Protein AF-A0A6H0ZNI8-F1 (afdb_monomer_lite)

Sequence (172 aa):
MQSEESNTLVKLAKAVIEHAPEGGDAFWDIKFSDIEAALSAAEPQPAPSVAMKALEWKEGPDGSYMEVSESILGTYRVWEINGMSCVSLEGGPGRICGATIPDAKAAAQSDYEARILSALSAQVQDVAGWQLVPKEATNAMMDAWGTDRVKSGSFFSAYRAMLAAAPAKQEG

Secondary structure (DSSP, 8-state):
-HHHHHHHHHHHHHHHHHT--TT--EETTEEHHHHHHHHHHHS--------PPPPPEEE-TTSS-SEEEEETTEEEEEEEETTEEEEEETTSS-EEEESSHHHHHHHHHHHHHHHHHHHHHHHHHHHTT-PPPPSS--HHHHHHHHHHTTT---HHHHHHHHHHTS------

Organism: NCBI:txid648995

Radius of gyration: 27.69 Å; chains: 1; bounding box: 66×55×72 Å

Foldseek 3Di:
DVPVVLVVVLVVLVVCLVPPDVPDQDDPPHGNVNSVVVSCVSPPPPLPPPPDDAFDWDQDDPVQFGIWTQDPQAIWTWDDDPQWIWIDGVVDPDIDIDNDPVVNSVVVRVVVVVVVSVVVVVVVVVCVQDDPFPPDQDPQLVVLLVVCPVPDPDPVSSVVSSVVSTDDGPDD

Structure (mmCIF, N/CA/C/O backbone):
data_AF-A0A6H0ZNI8-F1
#
_entry.id   AF-A0A6H0ZNI8-F1
#
loop_
_atom_site.group_PDB
_atom_site.id
_atom_site.type_symbol
_atom_site.label_atom_id
_atom_site.label_alt_id
_atom_site.label_comp_id
_atom_site.label_asym_id
_atom_site.label_entity_id
_atom_site.label_seq_id
_atom_site.pdbx_PDB_ins_code
_atom_site.Cartn_x
_atom_site.Cartn_y
_atom_site.Cartn_z
_atom_site.occupancy
_atom_site.B_iso_or_equiv
_atom_site.auth_seq_id
_atom_site.auth_comp_id
_atom_site.auth_asym_id
_atom_site.auth_atom_id
_atom_site.pdbx_PDB_model_num
ATOM 1 N N . MET A 1 1 ? -22.100 -0.348 -10.118 1.00 44.03 1 MET A N 1
ATOM 2 C CA . MET A 1 1 ? -23.383 0.371 -10.288 1.00 44.03 1 MET A CA 1
ATOM 3 C C . MET A 1 1 ? -23.756 1.232 -9.076 1.00 44.03 1 MET A C 1
ATOM 5 O O . MET A 1 1 ? -24.387 2.251 -9.278 1.00 44.03 1 MET A O 1
ATOM 9 N N . GLN A 1 2 ? -23.300 0.921 -7.850 1.00 44.97 2 GLN A N 1
ATOM 10 C CA . GLN A 1 2 ? -23.598 1.717 -6.640 1.00 44.97 2 GLN A CA 1
ATOM 11 C C . GLN A 1 2 ? -22.992 3.144 -6.591 1.00 44.97 2 GLN A C 1
ATOM 13 O O . GLN A 1 2 ? -23.402 3.946 -5.758 1.00 44.97 2 GLN A O 1
ATOM 18 N N . SER A 1 3 ? -22.033 3.499 -7.460 1.00 55.47 3 SER A N 1
ATOM 19 C CA . SER A 1 3 ? -21.334 4.796 -7.385 1.00 55.47 3 SER A CA 1
ATOM 20 C C . SER A 1 3 ? -22.122 5.982 -7.952 1.00 55.47 3 SER A C 1
ATOM 22 O O . SER A 1 3 ? -21.906 7.108 -7.516 1.00 55.47 3 SER A O 1
ATOM 24 N N . GLU A 1 4 ? -23.020 5.767 -8.919 1.00 53.78 4 GLU A N 1
ATOM 25 C CA . GLU A 1 4 ? -23.787 6.861 -9.545 1.00 53.78 4 GLU A CA 1
ATOM 26 C C . GLU A 1 4 ? -25.015 7.258 -8.712 1.00 53.78 4 GLU A C 1
ATOM 28 O O . GLU A 1 4 ? -25.302 8.447 -8.547 1.00 53.78 4 GLU A O 1
ATOM 33 N N . GLU A 1 5 ? -25.694 6.276 -8.114 1.00 58.53 5 GLU A N 1
ATOM 34 C CA . GLU A 1 5 ? -26.855 6.502 -7.243 1.00 58.53 5 GLU A CA 1
ATOM 35 C C . GLU A 1 5 ? -26.451 7.239 -5.956 1.00 58.53 5 GLU A C 1
ATOM 37 O O . GLU A 1 5 ? -27.079 8.235 -5.590 1.00 58.53 5 GLU A O 1
ATOM 42 N N . SER A 1 6 ? -25.336 6.837 -5.331 1.00 62.44 6 SER A N 1
ATOM 43 C CA . SER A 1 6 ? -24.804 7.499 -4.131 1.00 62.44 6 SER A CA 1
ATOM 44 C C . SER A 1 6 ? -24.434 8.964 -4.388 1.00 62.44 6 SER A C 1
ATOM 46 O O . SER A 1 6 ? -24.651 9.820 -3.536 1.00 62.44 6 SER A O 1
ATOM 48 N N . ASN A 1 7 ? -23.912 9.283 -5.574 1.00 69.81 7 ASN A N 1
ATOM 49 C CA . ASN A 1 7 ? -23.490 10.643 -5.921 1.00 69.81 7 ASN A CA 1
ATOM 50 C C . ASN A 1 7 ? -24.694 11.557 -6.225 1.00 69.81 7 ASN A C 1
ATOM 52 O O . ASN A 1 7 ? -24.680 12.753 -5.939 1.00 69.81 7 ASN A O 1
ATOM 56 N N . THR A 1 8 ? -25.773 10.984 -6.762 1.00 76.69 8 THR A N 1
ATOM 57 C CA . THR A 1 8 ? -27.028 11.703 -7.029 1.00 76.69 8 THR A CA 1
ATOM 58 C C . THR A 1 8 ? -27.754 12.079 -5.734 1.00 76.69 8 THR 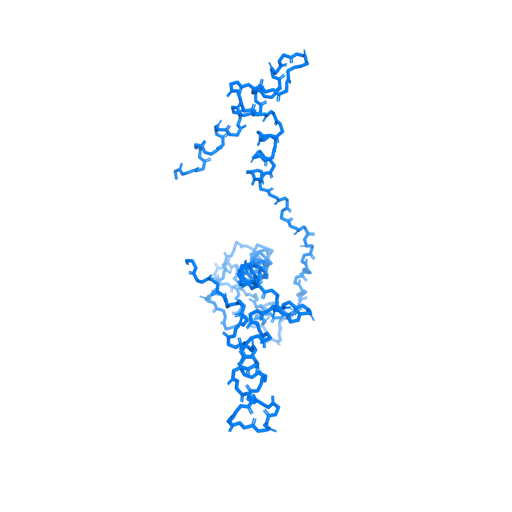A C 1
ATOM 60 O O . THR A 1 8 ? -28.224 13.209 -5.603 1.00 76.69 8 THR A O 1
ATOM 63 N N . LEU A 1 9 ? -27.784 11.180 -4.744 1.00 76.06 9 LEU A N 1
ATOM 64 C CA . LEU A 1 9 ? -28.406 11.438 -3.439 1.00 76.06 9 LEU A CA 1
ATOM 65 C C . LEU A 1 9 ? -27.666 12.518 -2.637 1.00 76.06 9 LEU A C 1
ATOM 67 O O . LEU A 1 9 ? -28.304 13.386 -2.045 1.00 76.06 9 LEU A O 1
ATOM 71 N N . VAL A 1 10 ? -26.330 12.527 -2.687 1.00 78.19 10 VAL A N 1
ATOM 72 C CA . VAL A 1 10 ? -25.507 13.574 -2.054 1.00 78.19 10 VAL A CA 1
ATOM 73 C C . VAL A 1 10 ? -25.800 14.950 -2.658 1.00 78.19 10 VAL A C 1
ATOM 75 O O . VAL A 1 10 ? -25.960 15.927 -1.927 1.00 78.19 10 VAL A O 1
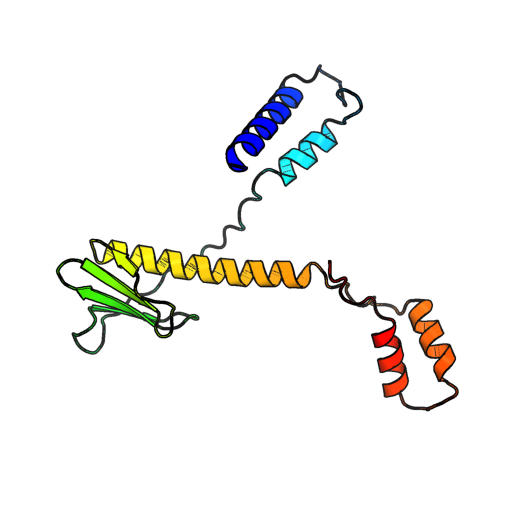ATOM 78 N N . LYS A 1 11 ? -25.930 15.041 -3.988 1.00 81.62 11 LYS A N 1
ATOM 79 C CA . LYS A 1 11 ? -26.281 16.298 -4.672 1.00 81.62 11 LYS A CA 1
ATOM 80 C C . LYS A 1 11 ? -27.665 16.805 -4.276 1.00 81.62 11 LYS A C 1
ATOM 82 O O . LYS A 1 11 ? -27.834 18.005 -4.082 1.00 81.62 11 LYS A O 1
ATOM 87 N N . LEU A 1 12 ? -28.635 15.902 -4.138 1.00 80.69 12 LEU A N 1
ATOM 88 C CA . LEU A 1 12 ? -29.988 16.259 -3.723 1.00 80.69 12 LEU A CA 1
ATOM 89 C C . LEU A 1 12 ? -30.010 16.801 -2.288 1.00 80.69 12 LEU A C 1
ATOM 91 O O . LEU A 1 12 ? -30.605 17.844 -2.041 1.00 80.69 12 LEU A O 1
ATOM 95 N N . ALA A 1 13 ? -29.322 16.133 -1.361 1.00 80.62 13 ALA A N 1
ATOM 96 C CA . ALA A 1 13 ? -29.243 16.562 0.033 1.00 80.62 13 ALA A CA 1
ATOM 97 C C . ALA A 1 13 ? -28.570 17.941 0.187 1.00 80.62 13 ALA A C 1
ATOM 99 O O . ALA A 1 13 ? -29.081 18.780 0.926 1.00 80.62 13 ALA A O 1
ATOM 100 N N . LYS A 1 14 ? -27.499 18.220 -0.573 1.00 81.19 14 LYS A N 1
ATOM 101 C CA . LYS A 1 14 ? -26.871 19.556 -0.607 1.00 81.19 14 LYS A CA 1
ATOM 102 C C . LYS A 1 14 ? -27.831 20.637 -1.111 1.00 81.19 14 LYS A C 1
ATOM 104 O O . LYS A 1 14 ? -27.968 21.673 -0.471 1.00 81.19 14 LYS A O 1
ATOM 109 N N . ALA A 1 15 ? -28.557 20.368 -2.198 1.00 83.50 15 ALA A N 1
ATOM 110 C CA . ALA A 1 15 ? -29.520 21.322 -2.750 1.00 83.50 15 ALA A CA 1
ATOM 111 C C . ALA A 1 15 ? -30.661 21.654 -1.768 1.00 83.50 15 ALA A C 1
ATOM 113 O O . ALA A 1 15 ? -31.111 22.799 -1.721 1.00 83.50 15 ALA A O 1
ATOM 114 N N . VAL A 1 16 ? -31.111 20.671 -0.978 1.00 81.56 16 VAL A N 1
ATOM 115 C CA . VAL A 1 16 ? -32.156 20.844 0.047 1.00 81.56 16 VAL A CA 1
ATOM 116 C C . VAL A 1 16 ? -31.691 21.756 1.185 1.00 81.56 16 VAL A C 1
ATOM 118 O O . VAL A 1 16 ? -32.481 22.570 1.656 1.00 81.56 16 VAL A O 1
ATOM 121 N N . ILE A 1 17 ? -30.426 21.659 1.598 1.00 79.25 17 ILE A N 1
ATOM 122 C CA . ILE A 1 17 ? -29.847 22.549 2.615 1.00 79.25 17 ILE A CA 1
ATOM 123 C C . ILE A 1 17 ? -29.656 23.963 2.053 1.00 79.25 17 ILE A C 1
ATOM 125 O O . ILE A 1 17 ? -30.035 24.935 2.699 1.00 79.25 17 ILE A O 1
ATOM 129 N N . GLU A 1 18 ? -29.124 24.094 0.834 1.00 82.62 18 GLU A N 1
ATOM 130 C CA . GLU A 1 18 ? -28.889 25.399 0.191 1.00 82.62 18 GLU A CA 1
ATOM 131 C C . GLU A 1 18 ? -30.178 26.201 -0.044 1.00 82.62 18 GLU A C 1
ATOM 133 O O . GLU A 1 18 ? -30.155 27.429 -0.007 1.00 82.62 18 GLU A O 1
ATOM 138 N N . HIS A 1 19 ? -31.300 25.517 -0.284 1.00 80.00 19 HIS A N 1
ATOM 139 C CA . HIS A 1 19 ? -32.609 26.137 -0.521 1.00 80.00 19 HIS A CA 1
ATOM 140 C C . HIS A 1 19 ? -33.518 26.100 0.716 1.00 80.00 19 HIS A C 1
ATOM 142 O O . HIS A 1 19 ? -34.732 26.299 0.596 1.00 80.00 19 HIS A O 1
ATOM 148 N N . ALA A 1 20 ? -32.959 25.839 1.901 1.00 76.38 20 ALA A N 1
ATOM 149 C CA . ALA A 1 20 ? -33.712 25.875 3.143 1.00 76.38 20 ALA A CA 1
ATOM 150 C C . ALA A 1 20 ? -34.285 27.289 3.385 1.00 76.38 20 ALA A C 1
ATOM 152 O O . ALA A 1 20 ? -33.583 28.284 3.187 1.00 76.38 20 ALA A O 1
ATOM 153 N N . PRO A 1 21 ? -35.558 27.414 3.806 1.00 72.12 21 PRO A N 1
ATOM 154 C CA . PRO A 1 21 ? -36.142 28.712 4.128 1.00 72.12 21 PRO A CA 1
ATOM 155 C C . PRO A 1 21 ? -35.385 29.360 5.295 1.00 72.12 21 PRO A C 1
ATOM 157 O O . PRO A 1 21 ? -35.086 28.690 6.284 1.00 72.12 21 PRO A O 1
ATOM 160 N N . GLU A 1 22 ? -35.089 30.662 5.199 1.00 65.12 22 GLU A N 1
ATOM 161 C CA . GLU A 1 22 ? -34.372 31.399 6.248 1.00 65.12 22 GLU A CA 1
ATOM 162 C C . GLU A 1 22 ? -35.081 31.241 7.607 1.00 65.12 22 GLU A C 1
ATOM 164 O O . GLU A 1 22 ? -36.218 31.680 7.791 1.00 65.12 22 GLU A O 1
ATOM 169 N N . GLY A 1 23 ? -34.407 30.584 8.559 1.00 68.25 23 GLY A N 1
ATOM 170 C CA . GLY A 1 23 ? -34.926 30.308 9.904 1.00 68.25 23 GLY A CA 1
ATOM 171 C C . GLY A 1 23 ? -35.597 28.941 10.098 1.00 68.25 23 GLY A C 1
ATOM 172 O O . GLY A 1 23 ? -36.057 28.666 11.204 1.00 68.25 23 GLY A O 1
ATOM 173 N N . GLY A 1 24 ? -35.650 28.083 9.073 1.00 71.62 24 GLY A N 1
ATOM 174 C CA . GLY A 1 24 ? -36.075 26.687 9.211 1.00 71.62 24 GLY A CA 1
ATOM 175 C C . GLY A 1 24 ? -34.946 25.794 9.731 1.00 71.62 24 GLY A C 1
ATOM 176 O O . GLY A 1 24 ? -33.830 25.850 9.223 1.00 71.62 24 GLY A O 1
ATOM 177 N N . ASP A 1 25 ? -35.229 24.950 10.722 1.00 77.06 25 ASP A N 1
ATOM 178 C CA . ASP A 1 25 ? -34.282 23.979 11.292 1.00 77.06 25 ASP A CA 1
ATOM 179 C C . ASP A 1 25 ? -34.547 22.528 10.842 1.00 77.06 25 ASP A C 1
ATOM 181 O O . ASP A 1 25 ? -33.728 21.639 11.098 1.00 77.06 25 ASP A O 1
ATOM 185 N N . ALA A 1 26 ? -35.652 22.293 10.124 1.00 77.12 26 ALA A N 1
ATOM 186 C CA . ALA A 1 26 ? -36.034 20.988 9.602 1.00 77.12 26 ALA A CA 1
ATOM 187 C C . ALA A 1 26 ? -36.837 21.064 8.292 1.00 77.12 26 ALA A C 1
ATOM 189 O O . ALA A 1 26 ? -37.534 22.040 8.006 1.00 77.12 26 ALA A O 1
ATOM 190 N N . PHE A 1 27 ? -36.790 19.976 7.524 1.00 75.00 27 PHE A N 1
ATOM 191 C CA . PHE A 1 27 ? -37.635 19.723 6.360 1.00 75.00 27 PHE A CA 1
ATOM 192 C C . PHE A 1 27 ? -38.309 18.357 6.528 1.00 75.00 27 PHE A C 1
ATOM 194 O O . PHE A 1 27 ? -37.618 17.349 6.643 1.00 75.00 27 PHE A O 1
ATOM 201 N N . TRP A 1 28 ? -39.650 18.315 6.558 1.00 74.31 28 TRP A N 1
ATOM 202 C CA . TRP A 1 28 ? -40.423 17.078 6.798 1.00 74.31 28 TRP A CA 1
ATOM 203 C C . TRP A 1 28 ? -39.937 16.287 8.026 1.00 74.31 28 TRP A C 1
ATOM 205 O O . TRP A 1 28 ? -39.632 15.102 7.933 1.00 74.31 28 TRP A O 1
ATOM 215 N N . ASP A 1 29 ? -39.821 16.969 9.169 1.00 78.38 29 ASP A N 1
ATOM 216 C CA . ASP A 1 29 ? -39.339 16.420 10.449 1.00 78.38 29 ASP A CA 1
ATOM 217 C C . ASP A 1 29 ? -37.877 15.924 10.459 1.00 78.38 29 ASP A C 1
ATOM 219 O O . ASP A 1 29 ? -37.381 15.485 11.497 1.00 78.38 29 ASP A O 1
ATOM 223 N N . ILE A 1 30 ? -37.148 16.047 9.345 1.00 78.25 30 ILE A N 1
ATOM 224 C CA . ILE A 1 30 ? -35.711 15.770 9.272 1.00 78.25 30 ILE A CA 1
ATOM 225 C C . ILE A 1 30 ? -34.964 17.064 9.571 1.00 78.25 30 ILE A C 1
ATOM 227 O O . ILE A 1 30 ? -35.083 18.041 8.827 1.00 78.25 30 ILE A O 1
ATOM 231 N N . LYS A 1 31 ? -34.177 17.085 10.649 1.00 85.12 31 LYS A N 1
ATOM 232 C CA . LYS A 1 31 ? -33.383 18.265 10.998 1.00 85.12 31 LYS A CA 1
ATOM 233 C C . LYS A 1 31 ? -32.260 18.459 9.994 1.00 85.12 31 LYS A C 1
ATOM 235 O O . LYS A 1 31 ? -31.576 17.500 9.634 1.00 85.12 31 LYS A O 1
ATOM 240 N N . PHE A 1 32 ? -31.990 19.705 9.616 1.00 79.19 32 PHE A N 1
ATOM 241 C CA . PHE A 1 32 ? -30.847 20.007 8.750 1.00 79.19 32 PHE A CA 1
ATOM 242 C C . PHE A 1 32 ? -29.521 19.556 9.378 1.00 79.19 32 PHE A C 1
ATOM 244 O O . PHE A 1 32 ? -28.640 19.103 8.658 1.00 79.19 32 PHE A O 1
ATOM 251 N N . SER A 1 33 ? -29.416 19.550 10.714 1.00 78.75 33 SER A N 1
ATOM 252 C CA . SER A 1 33 ? -28.267 18.982 11.434 1.00 78.75 33 SER A CA 1
ATOM 253 C C . SER A 1 33 ? -28.037 17.497 11.148 1.00 78.75 33 SER A C 1
ATOM 255 O O . SER A 1 33 ? -26.893 17.057 11.091 1.00 78.75 33 SER A O 1
ATOM 257 N N . ASP A 1 34 ? -29.109 16.726 10.963 1.00 80.50 34 ASP A N 1
ATOM 258 C CA . ASP A 1 34 ? -29.028 15.287 10.711 1.00 80.50 34 ASP A CA 1
ATOM 259 C C . ASP A 1 34 ? -28.643 15.022 9.248 1.00 80.50 34 ASP A C 1
ATOM 261 O O . ASP A 1 34 ? -27.889 14.093 8.963 1.00 80.50 34 ASP A O 1
ATOM 265 N N . ILE A 1 35 ? -29.094 15.883 8.325 1.00 78.88 35 ILE A N 1
ATOM 266 C CA . ILE A 1 35 ? -28.694 15.851 6.910 1.00 78.88 35 ILE A CA 1
ATOM 267 C C . ILE A 1 35 ? -27.219 16.245 6.765 1.00 78.88 35 ILE A C 1
ATOM 269 O O . ILE A 1 35 ? -26.482 15.564 6.060 1.00 78.88 35 ILE A O 1
ATOM 273 N N . GLU A 1 36 ? -26.767 17.287 7.465 1.00 77.12 36 GLU A N 1
ATOM 274 C CA . GLU A 1 36 ? -25.357 17.700 7.516 1.00 77.12 36 GLU A CA 1
ATOM 275 C C . GLU A 1 36 ? -24.466 16.606 8.116 1.00 77.12 36 GLU A C 1
ATOM 277 O O . GLU A 1 36 ? -23.412 16.283 7.569 1.00 77.12 36 GLU A O 1
ATOM 282 N N . ALA A 1 37 ? -24.909 15.960 9.199 1.00 79.12 37 ALA A N 1
ATOM 283 C CA . ALA A 1 37 ? -24.193 14.831 9.788 1.00 79.12 37 ALA A CA 1
ATOM 284 C C . ALA A 1 37 ? -24.109 13.639 8.819 1.00 79.12 37 ALA A C 1
ATOM 286 O O . ALA A 1 37 ? -23.047 13.029 8.677 1.00 79.12 37 ALA A O 1
ATOM 287 N N . ALA A 1 38 ? -25.199 13.327 8.113 1.00 74.94 38 ALA A N 1
ATOM 288 C CA . ALA A 1 38 ? -25.226 12.269 7.108 1.00 74.94 38 ALA A CA 1
ATOM 289 C C . ALA A 1 38 ? -24.355 12.603 5.886 1.00 74.94 38 ALA A C 1
ATOM 291 O O . ALA A 1 38 ? -23.659 11.727 5.378 1.00 74.94 38 ALA A O 1
ATOM 292 N N . LEU A 1 39 ? -24.346 13.862 5.439 1.00 71.75 39 LEU A N 1
ATOM 293 C CA . LEU A 1 39 ? -23.475 14.348 4.369 1.00 71.75 39 LEU A CA 1
ATOM 294 C C . LEU A 1 39 ? -22.005 14.287 4.778 1.00 71.75 39 LEU A C 1
ATOM 296 O O . LEU A 1 39 ? -21.194 13.784 4.011 1.00 71.75 39 LEU A O 1
ATOM 300 N N . SER A 1 40 ? -21.668 14.707 5.995 1.00 75.06 40 SER A N 1
ATOM 301 C CA . SER A 1 40 ? -20.307 14.627 6.534 1.00 75.06 40 SER A CA 1
ATOM 302 C C . SER A 1 40 ? -19.818 13.179 6.695 1.00 75.06 40 SER A C 1
ATOM 304 O O . SER A 1 40 ? -18.632 12.904 6.519 1.00 75.06 40 SER A O 1
ATOM 306 N N . ALA A 1 41 ? -20.722 12.238 6.984 1.00 67.44 41 ALA A N 1
ATOM 307 C CA . ALA A 1 41 ? -20.416 10.808 7.026 1.00 67.44 41 ALA A CA 1
ATOM 308 C C . ALA A 1 41 ? -20.326 10.160 5.628 1.00 67.44 41 ALA A C 1
ATOM 310 O O . ALA A 1 41 ? -19.625 9.162 5.463 1.00 67.44 41 ALA A O 1
ATOM 311 N N . ALA A 1 42 ? -21.043 10.702 4.637 1.00 62.34 42 ALA A N 1
ATOM 312 C CA . ALA A 1 42 ? -21.062 10.222 3.254 1.00 62.34 42 ALA A CA 1
ATOM 313 C C . ALA A 1 42 ? -19.954 10.836 2.385 1.00 62.34 42 ALA A C 1
ATOM 315 O O . ALA A 1 42 ? -19.559 10.244 1.377 1.00 62.34 42 ALA A O 1
ATOM 316 N N . GLU A 1 43 ? -19.445 12.014 2.751 1.00 64.81 43 GLU A N 1
ATOM 317 C CA . GLU A 1 43 ? -18.222 12.545 2.171 1.00 64.81 43 GLU A CA 1
ATOM 318 C C . GLU A 1 43 ? -17.070 11.609 2.551 1.00 64.81 43 GLU A C 1
ATOM 320 O O . GLU A 1 43 ? -16.923 11.265 3.727 1.00 64.81 43 GLU A O 1
ATOM 325 N N . PRO A 1 44 ? -16.258 11.149 1.580 1.00 55.22 44 PRO A N 1
ATOM 326 C CA . PRO A 1 44 ? -15.077 10.375 1.902 1.00 55.22 44 PRO A CA 1
ATOM 327 C C . PRO A 1 44 ? -14.220 11.238 2.823 1.00 55.22 44 PRO A C 1
ATOM 329 O O . PRO A 1 44 ? -13.654 12.239 2.381 1.00 55.22 44 PRO A O 1
ATOM 332 N N . GLN A 1 45 ? -14.182 10.864 4.110 1.00 49.19 45 GLN A N 1
ATOM 333 C CA . GLN A 1 45 ? -13.297 11.453 5.109 1.00 49.19 45 GLN A CA 1
ATOM 334 C C . GLN A 1 45 ? -11.941 11.614 4.425 1.00 49.19 45 GLN A C 1
ATOM 336 O O . GLN A 1 45 ? -11.462 10.610 3.879 1.00 49.19 45 GLN A O 1
ATOM 341 N N . PRO A 1 46 ? -11.370 12.834 4.352 1.00 43.97 46 PRO A N 1
ATOM 342 C CA . PRO A 1 46 ? -10.101 13.044 3.679 1.00 43.97 46 PRO A CA 1
ATOM 343 C C . PRO A 1 46 ? -9.149 12.008 4.247 1.00 43.97 46 PRO A C 1
ATOM 345 O O . PRO A 1 46 ? -8.881 12.019 5.452 1.00 43.97 46 PRO A O 1
ATOM 348 N N . ALA A 1 47 ? -8.762 11.044 3.399 1.00 49.53 47 ALA A N 1
ATOM 349 C CA . ALA A 1 47 ? -7.909 9.949 3.818 1.00 49.53 47 ALA A CA 1
ATOM 350 C C . ALA A 1 47 ? -6.752 10.605 4.564 1.00 49.53 47 ALA A C 1
ATOM 352 O O . ALA A 1 47 ? -6.210 11.579 4.024 1.00 49.53 47 ALA A O 1
ATOM 353 N N . PRO A 1 48 ? -6.447 10.187 5.808 1.00 49.38 48 PRO A N 1
ATOM 354 C CA . PRO A 1 48 ? -5.414 10.8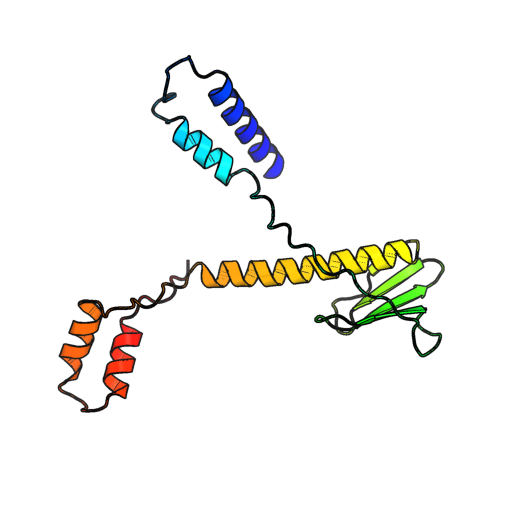37 6.593 1.00 49.38 48 PRO A CA 1
ATOM 355 C C . PRO A 1 48 ? -4.202 10.962 5.680 1.00 49.38 48 PRO A C 1
ATOM 357 O O . PRO A 1 48 ? -3.710 9.950 5.180 1.00 49.38 48 PRO A O 1
ATOM 360 N N . SER A 1 49 ? -3.825 12.203 5.352 1.00 49.62 49 SER A N 1
ATOM 361 C CA . SER A 1 49 ? -2.804 12.490 4.348 1.00 49.62 49 SER A CA 1
ATOM 362 C C . SER A 1 49 ? -1.451 12.195 4.977 1.00 49.62 49 SER A C 1
ATOM 364 O O . SER A 1 49 ? -0.686 13.087 5.348 1.00 49.62 49 SER A O 1
ATOM 366 N N . VAL A 1 50 ? -1.203 10.914 5.206 1.00 61.28 50 VAL A N 1
ATOM 367 C CA . VAL A 1 50 ? 0.067 10.397 5.663 1.00 61.28 50 VAL A CA 1
ATOM 368 C C . VAL A 1 50 ? 0.964 10.481 4.445 1.00 61.28 50 VAL A C 1
ATOM 370 O O . VAL A 1 50 ? 0.807 9.720 3.499 1.00 61.28 50 VAL A O 1
ATOM 373 N N . ALA A 1 51 ? 1.870 11.453 4.438 1.00 64.75 51 ALA A N 1
ATOM 374 C CA . ALA A 1 51 ? 2.916 11.494 3.432 1.00 64.75 51 ALA A CA 1
ATOM 375 C C . ALA A 1 51 ? 3.803 10.255 3.632 1.00 64.75 51 ALA A C 1
ATOM 377 O O . ALA A 1 51 ? 4.589 10.192 4.582 1.00 64.75 51 ALA A O 1
ATOM 378 N N . MET A 1 52 ? 3.640 9.239 2.780 1.00 79.94 52 MET A N 1
ATOM 379 C CA . MET A 1 52 ? 4.515 8.073 2.786 1.00 79.94 52 MET A CA 1
ATOM 380 C C . MET A 1 52 ? 5.909 8.468 2.305 1.00 79.94 52 MET A C 1
ATOM 382 O O . MET A 1 52 ? 6.081 9.261 1.380 1.00 79.94 52 MET A O 1
ATOM 386 N N . LYS A 1 53 ? 6.930 7.889 2.939 1.00 86.00 53 LYS A N 1
ATOM 387 C CA . LYS A 1 53 ? 8.315 8.063 2.505 1.00 86.00 53 LYS A CA 1
ATOM 388 C C . LYS A 1 53 ? 8.477 7.497 1.087 1.00 86.00 53 LYS A C 1
ATOM 390 O O . LYS A 1 53 ? 8.080 6.360 0.834 1.00 86.00 53 LYS A O 1
ATOM 395 N N . ALA A 1 54 ? 9.081 8.280 0.195 1.00 89.56 54 ALA A N 1
ATOM 396 C CA . ALA A 1 54 ? 9.426 7.824 -1.147 1.00 89.56 54 ALA A CA 1
ATOM 397 C C . ALA A 1 54 ? 10.484 6.708 -1.098 1.00 89.56 54 ALA A C 1
ATOM 399 O O . ALA A 1 54 ? 11.393 6.743 -0.263 1.00 89.56 54 ALA A O 1
ATOM 400 N N . LEU A 1 55 ? 10.374 5.738 -2.007 1.00 91.75 55 LEU A N 1
ATOM 401 C CA . LEU A 1 55 ? 11.373 4.687 -2.190 1.00 91.75 55 LEU A CA 1
ATOM 402 C C . LEU A 1 55 ? 12.720 5.289 -2.616 1.00 91.75 55 LEU A C 1
ATOM 404 O O . LEU A 1 55 ? 12.815 6.030 -3.597 1.00 91.75 55 LEU A O 1
ATOM 408 N N . GLU A 1 56 ? 13.772 4.958 -1.870 1.00 92.81 56 GLU A N 1
ATOM 409 C CA . GLU A 1 56 ? 15.141 5.382 -2.163 1.00 92.81 56 GLU A CA 1
ATOM 410 C C . GLU A 1 56 ? 15.803 4.353 -3.080 1.00 92.81 56 GLU A C 1
ATOM 412 O O . GLU A 1 56 ? 15.952 3.189 -2.704 1.00 92.81 56 GLU A O 1
ATOM 417 N N . TRP A 1 57 ? 16.189 4.776 -4.282 1.00 91.06 57 TRP A N 1
ATOM 418 C CA . TRP A 1 57 ? 16.779 3.905 -5.296 1.00 91.06 57 TRP A CA 1
ATOM 419 C C . TRP A 1 57 ? 18.304 3.981 -5.262 1.00 91.06 57 TRP A C 1
ATOM 421 O O . TRP A 1 57 ? 18.880 5.065 -5.170 1.00 91.06 57 TRP A O 1
ATOM 431 N N . LYS A 1 58 ? 18.952 2.823 -5.351 1.00 90.44 58 LYS A N 1
ATOM 432 C CA . LYS A 1 58 ? 20.404 2.651 -5.447 1.00 90.44 58 LYS A CA 1
ATOM 433 C C . LYS A 1 58 ? 20.724 1.790 -6.662 1.00 90.44 58 LYS A C 1
ATOM 435 O O . LYS A 1 58 ? 19.886 0.998 -7.085 1.00 90.44 58 LYS A O 1
ATOM 440 N N . GLU A 1 59 ? 21.927 1.924 -7.201 1.00 86.31 59 GLU A N 1
ATOM 441 C CA . GLU A 1 59 ? 22.385 1.088 -8.313 1.00 86.31 59 GLU A CA 1
ATOM 442 C C . GLU A 1 59 ? 22.425 -0.396 -7.904 1.00 86.31 59 GLU A C 1
ATOM 444 O O . GLU A 1 59 ? 22.809 -0.737 -6.780 1.00 86.31 59 GLU A O 1
ATOM 449 N N . GLY A 1 60 ? 21.955 -1.274 -8.793 1.00 78.44 60 GLY A N 1
ATOM 450 C CA . GLY A 1 60 ? 21.916 -2.715 -8.552 1.00 78.44 60 GLY A CA 1
ATOM 451 C C . GLY A 1 60 ? 23.320 -3.340 -8.563 1.00 78.44 60 GLY A C 1
ATOM 452 O O . GLY A 1 60 ? 24.158 -2.933 -9.363 1.00 78.44 60 GLY A O 1
ATOM 453 N N . PRO A 1 61 ? 23.597 -4.354 -7.721 1.00 68.00 61 PRO A N 1
ATOM 454 C CA . PRO A 1 61 ? 24.959 -4.859 -7.528 1.00 68.00 61 PRO A CA 1
ATOM 455 C C . PRO A 1 61 ? 25.563 -5.611 -8.730 1.00 6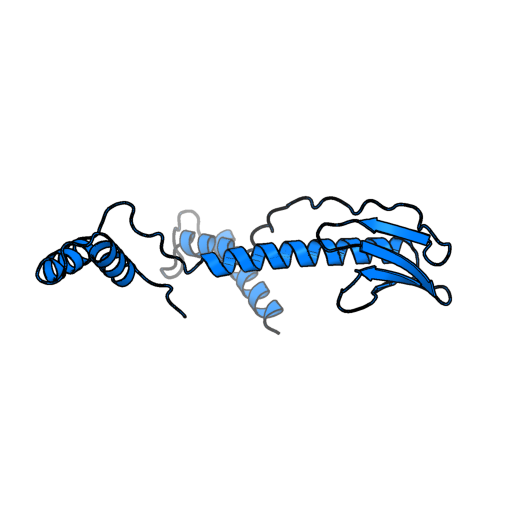8.00 61 PRO A C 1
ATOM 457 O O . PRO A 1 61 ? 26.783 -5.677 -8.830 1.00 68.00 61 PRO A O 1
ATOM 460 N N . ASP A 1 62 ? 24.753 -6.146 -9.656 1.00 60.97 62 ASP A N 1
ATOM 461 C CA . ASP A 1 62 ? 25.214 -7.242 -10.531 1.00 60.97 62 ASP A CA 1
ATOM 462 C C . ASP A 1 62 ? 24.920 -7.066 -12.036 1.00 60.97 62 ASP A C 1
ATOM 464 O O . ASP A 1 62 ? 24.958 -8.035 -12.794 1.00 60.97 62 ASP A O 1
ATOM 468 N N . GLY A 1 63 ? 24.579 -5.862 -12.509 1.00 60.41 63 GLY A N 1
ATOM 469 C CA . GLY A 1 63 ? 24.317 -5.596 -13.938 1.00 60.41 63 GLY A CA 1
ATOM 470 C C . GLY A 1 63 ? 23.083 -6.299 -14.537 1.00 60.41 63 GLY A C 1
ATOM 471 O O . GLY A 1 63 ? 22.683 -5.993 -15.656 1.00 60.41 63 GLY A O 1
ATOM 472 N N . SER A 1 64 ? 22.443 -7.207 -13.794 1.00 65.75 64 SER A N 1
ATOM 473 C CA . SER A 1 64 ? 21.159 -7.839 -14.124 1.00 65.75 64 SER A CA 1
ATOM 474 C C . SER A 1 64 ? 19.952 -6.975 -13.743 1.00 65.75 64 SER A C 1
ATOM 476 O O . SER A 1 64 ? 18.866 -7.145 -14.290 1.00 65.75 64 SER A O 1
ATOM 478 N N . TYR A 1 65 ? 20.140 -6.060 -12.791 1.00 68.62 65 TYR A N 1
ATOM 479 C CA . TYR A 1 65 ? 19.147 -5.099 -12.322 1.00 68.62 65 TYR A CA 1
ATOM 480 C C . TYR A 1 65 ? 19.773 -3.716 -12.381 1.00 68.62 65 TYR A C 1
ATOM 482 O O . TYR A 1 65 ? 20.929 -3.557 -11.994 1.00 68.62 65 TYR A O 1
ATOM 490 N N . MET A 1 66 ? 19.014 -2.730 -12.850 1.00 79.94 66 MET A N 1
ATOM 491 C CA . MET A 1 66 ? 19.527 -1.366 -12.952 1.00 79.94 66 MET A CA 1
ATOM 492 C C . MET A 1 66 ? 19.541 -0.702 -11.583 1.00 79.94 66 MET A C 1
ATOM 494 O O . MET A 1 66 ? 20.546 -0.127 -11.176 1.00 79.94 66 MET A O 1
ATOM 498 N N . GLU A 1 67 ? 18.439 -0.820 -10.845 1.00 87.88 67 GLU A N 1
ATOM 499 C CA . GLU A 1 67 ? 18.282 -0.140 -9.566 1.00 87.88 67 GLU A CA 1
ATOM 500 C C . GLU A 1 67 ? 17.474 -0.984 -8.579 1.00 87.88 67 GLU A C 1
ATOM 502 O O . GLU A 1 67 ? 16.583 -1.753 -8.952 1.00 87.88 67 GLU A O 1
ATOM 507 N N . VAL A 1 68 ? 17.788 -0.824 -7.299 1.00 90.31 68 VAL A N 1
ATOM 508 C CA . VAL A 1 68 ? 17.152 -1.506 -6.175 1.00 90.31 68 VAL A CA 1
ATOM 509 C C . VAL A 1 68 ? 16.727 -0.499 -5.112 1.00 90.31 68 VAL A C 1
ATOM 511 O O . VAL A 1 68 ? 17.387 0.519 -4.909 1.00 90.31 68 VAL A O 1
ATOM 514 N N . SER A 1 69 ? 15.627 -0.780 -4.422 1.00 91.25 69 SER A N 1
ATOM 515 C CA . SER A 1 69 ? 15.165 0.001 -3.277 1.00 91.25 69 SER A CA 1
ATOM 516 C C . SER A 1 69 ? 14.811 -0.919 -2.118 1.00 91.25 69 SER A C 1
ATOM 518 O O . SER A 1 69 ? 14.045 -1.869 -2.277 1.00 91.25 69 SER A O 1
ATOM 520 N N . GLU A 1 70 ? 15.377 -0.641 -0.948 1.00 90.19 70 GLU A N 1
ATOM 521 C CA . GLU A 1 70 ? 15.094 -1.375 0.283 1.00 90.19 70 GLU A CA 1
ATOM 522 C C . GLU A 1 70 ? 13.939 -0.706 1.025 1.00 90.19 70 GLU A C 1
ATOM 524 O O . GLU A 1 70 ? 13.957 0.497 1.292 1.00 90.19 70 GLU A O 1
ATOM 529 N N . SER A 1 71 ? 12.930 -1.494 1.381 1.00 90.38 71 SER A N 1
ATOM 530 C CA . SER A 1 71 ? 11.769 -1.027 2.131 1.00 90.38 71 SER A CA 1
ATOM 531 C C . SER A 1 71 ? 11.432 -1.987 3.268 1.00 90.38 71 SER A C 1
ATOM 533 O O . SER A 1 71 ? 11.897 -3.127 3.305 1.00 90.38 71 SER A O 1
ATOM 535 N N . ILE A 1 72 ? 10.546 -1.557 4.168 1.00 87.44 72 ILE A N 1
ATOM 536 C CA . ILE A 1 72 ? 10.009 -2.419 5.233 1.00 87.44 72 ILE A CA 1
ATOM 537 C C . ILE A 1 72 ? 9.247 -3.642 4.697 1.00 87.44 72 ILE A C 1
ATOM 539 O O . ILE A 1 72 ? 9.052 -4.606 5.429 1.00 87.44 72 ILE A O 1
ATOM 543 N N . LEU A 1 73 ? 8.807 -3.604 3.435 1.00 86.19 73 LEU A N 1
ATOM 544 C CA . LEU A 1 73 ? 8.087 -4.697 2.781 1.00 86.19 73 LEU A CA 1
ATOM 545 C C . LEU A 1 73 ? 9.023 -5.674 2.059 1.00 86.19 73 LEU A C 1
ATOM 547 O O . LEU A 1 73 ? 8.559 -6.689 1.549 1.00 86.19 73 LEU A O 1
ATOM 551 N N . GLY A 1 74 ? 10.320 -5.367 2.006 1.00 89.06 74 GLY A N 1
ATOM 552 C CA . GLY A 1 74 ? 11.314 -6.088 1.222 1.00 89.06 74 GLY A CA 1
ATOM 553 C C . GLY A 1 74 ? 11.959 -5.206 0.155 1.00 89.06 74 GLY A C 1
ATOM 554 O O . GLY A 1 74 ? 11.816 -3.977 0.152 1.00 89.06 74 GLY A O 1
ATOM 555 N N . THR A 1 75 ? 12.686 -5.852 -0.752 1.00 90.62 75 THR A N 1
ATOM 556 C CA . THR A 1 75 ? 13.488 -5.178 -1.775 1.00 90.62 75 THR A CA 1
ATOM 557 C C . THR A 1 75 ? 12.718 -5.071 -3.086 1.00 90.62 75 THR A C 1
ATOM 559 O O . THR A 1 75 ? 12.339 -6.084 -3.678 1.00 90.62 75 THR A O 1
ATOM 562 N N . TYR A 1 76 ? 12.527 -3.845 -3.566 1.00 91.06 76 TYR A N 1
ATOM 563 C CA . TYR A 1 76 ? 12.083 -3.575 -4.928 1.00 91.06 76 TYR A CA 1
ATOM 564 C C . TYR A 1 76 ? 13.282 -3.613 -5.867 1.00 91.06 76 TYR A C 1
ATOM 566 O O . TYR A 1 76 ? 14.321 -3.017 -5.588 1.00 91.06 76 TYR A O 1
ATOM 574 N N . ARG A 1 77 ? 13.141 -4.302 -6.995 1.00 90.38 77 ARG A N 1
ATOM 575 C CA . ARG A 1 77 ? 14.182 -4.414 -8.024 1.00 90.38 77 ARG A CA 1
ATOM 576 C C . ARG A 1 77 ? 13.612 -3.945 -9.348 1.00 90.38 77 ARG A C 1
ATOM 578 O O . ARG A 1 77 ? 12.524 -4.390 -9.701 1.00 90.38 77 ARG A O 1
ATOM 585 N N . VAL A 1 78 ? 14.331 -3.087 -10.064 1.00 90.56 78 VAL A N 1
ATOM 586 C CA . VAL A 1 78 ? 13.957 -2.591 -11.395 1.00 90.56 78 VAL A CA 1
ATOM 587 C C . VAL A 1 78 ? 14.923 -3.126 -12.444 1.00 90.56 78 VAL A C 1
ATOM 589 O O . VAL A 1 78 ? 16.143 -3.130 -12.260 1.00 90.56 78 VAL A O 1
ATOM 592 N N . TRP A 1 79 ? 14.368 -3.571 -13.564 1.00 88.44 79 TRP A N 1
ATOM 593 C CA . TRP A 1 79 ? 15.112 -4.035 -14.729 1.00 88.44 79 TRP A CA 1
ATOM 594 C C . TRP A 1 79 ? 14.306 -3.792 -16.006 1.00 88.44 79 TRP A C 1
ATOM 596 O O . TRP A 1 79 ? 13.125 -3.455 -15.956 1.00 88.44 79 TRP A O 1
ATOM 606 N N . GLU A 1 80 ? 14.933 -3.985 -17.160 1.00 86.69 80 GLU A N 1
ATOM 607 C CA . GLU A 1 80 ? 14.281 -3.835 -18.459 1.00 86.69 80 GLU A CA 1
ATOM 608 C C . GLU A 1 80 ? 14.201 -5.181 -19.182 1.00 86.69 80 GLU A C 1
ATOM 610 O O . GLU A 1 80 ? 15.134 -5.983 -19.155 1.00 86.69 80 GLU A O 1
ATOM 615 N N . ILE A 1 81 ? 13.059 -5.444 -19.814 1.00 82.25 81 ILE A N 1
ATOM 616 C CA . ILE A 1 81 ? 12.825 -6.603 -20.674 1.00 82.25 81 ILE A CA 1
ATOM 617 C C . ILE A 1 81 ? 12.182 -6.099 -21.961 1.00 82.25 81 ILE A C 1
ATOM 619 O O . ILE A 1 81 ? 11.080 -5.558 -21.930 1.00 82.25 81 ILE A O 1
ATOM 623 N N . ASN A 1 82 ? 12.830 -6.341 -23.104 1.00 81.94 82 ASN A N 1
ATOM 624 C CA . ASN A 1 82 ? 12.286 -6.046 -24.436 1.00 81.94 82 ASN A CA 1
ATOM 625 C C . ASN A 1 82 ? 11.783 -4.593 -24.604 1.00 81.94 82 ASN A C 1
ATOM 627 O O . ASN A 1 82 ? 10.740 -4.379 -25.220 1.00 81.94 82 ASN A O 1
ATOM 631 N N . GLY A 1 83 ? 12.484 -3.602 -24.040 1.00 79.88 83 GLY A N 1
ATOM 632 C CA . GLY A 1 83 ? 12.083 -2.191 -24.119 1.00 79.88 83 GLY A CA 1
ATOM 633 C C . GLY A 1 83 ? 11.014 -1.758 -23.109 1.00 79.88 83 GLY A C 1
ATOM 634 O O . GLY A 1 83 ? 10.555 -0.622 -23.167 1.00 79.88 83 GLY A O 1
ATOM 635 N N . MET A 1 84 ? 10.584 -2.646 -22.205 1.00 82.25 84 MET A N 1
ATOM 636 C CA . MET A 1 84 ? 9.694 -2.323 -21.086 1.00 82.25 84 MET A CA 1
ATOM 637 C C . MET A 1 84 ? 10.450 -2.415 -19.772 1.00 82.25 84 MET A C 1
ATOM 639 O O . MET A 1 84 ? 11.132 -3.404 -19.498 1.00 82.25 84 MET A O 1
ATOM 643 N N . SER A 1 85 ? 10.277 -1.411 -18.923 1.00 87.31 85 SER A N 1
ATOM 644 C CA . SER A 1 85 ? 10.832 -1.431 -17.573 1.00 87.31 85 SER A CA 1
ATOM 645 C C . SER A 1 85 ? 9.867 -2.126 -16.625 1.00 87.31 85 SER A C 1
ATOM 647 O O . SER A 1 85 ? 8.689 -1.785 -16.557 1.00 87.31 85 SER A O 1
ATOM 649 N N . CYS A 1 86 ? 10.359 -3.103 -15.878 1.00 86.31 86 CYS A N 1
ATOM 650 C CA . CYS A 1 86 ? 9.591 -3.842 -14.892 1.00 86.31 86 CYS A CA 1
ATOM 651 C C . CYS A 1 86 ? 10.200 -3.669 -13.504 1.00 86.31 86 CYS A C 1
ATOM 653 O O . CYS A 1 86 ? 11.413 -3.546 -13.345 1.00 86.31 86 CYS A O 1
ATOM 655 N N . VAL A 1 87 ? 9.335 -3.699 -12.499 1.00 89.62 87 VAL A N 1
ATOM 656 C CA . VAL A 1 87 ? 9.683 -3.735 -11.087 1.00 89.62 87 VAL A CA 1
ATOM 657 C C . VAL A 1 87 ? 9.070 -4.970 -10.436 1.00 89.62 87 VAL A C 1
ATOM 659 O O . VAL A 1 87 ? 7.955 -5.371 -10.768 1.00 89.62 87 VAL A O 1
ATOM 662 N N . SER A 1 88 ? 9.760 -5.573 -9.476 1.00 89.62 88 SER A N 1
ATOM 663 C CA . SER A 1 88 ? 9.135 -6.522 -8.550 1.00 89.62 88 SER A CA 1
ATOM 664 C C . SER A 1 88 ? 9.584 -6.287 -7.128 1.00 89.62 88 SER A C 1
ATOM 666 O O . SER A 1 88 ? 10.748 -5.965 -6.889 1.00 89.62 88 SER A O 1
ATOM 668 N N . LEU A 1 89 ? 8.674 -6.571 -6.206 1.00 89.38 89 LEU A N 1
ATOM 669 C CA . LEU A 1 89 ? 8.984 -6.769 -4.803 1.00 89.38 89 LEU A CA 1
ATOM 670 C C . LEU A 1 89 ? 9.423 -8.221 -4.578 1.00 89.38 89 LEU A C 1
ATOM 672 O O . LEU A 1 89 ? 8.726 -9.157 -4.977 1.00 89.38 89 LEU A O 1
ATOM 676 N N . GLU A 1 90 ? 10.569 -8.415 -3.938 1.00 84.12 90 GLU A N 1
ATOM 677 C CA . GLU A 1 90 ? 11.068 -9.739 -3.569 1.00 84.12 90 GLU A CA 1
ATOM 678 C C . GLU A 1 90 ? 10.085 -10.466 -2.634 1.00 84.12 90 GLU A C 1
ATOM 680 O O . GLU A 1 90 ? 9.658 -9.919 -1.621 1.00 84.12 90 GLU A O 1
ATOM 685 N N . GLY A 1 91 ? 9.679 -11.686 -3.005 1.00 74.75 91 GLY A N 1
ATOM 686 C CA . GLY A 1 91 ? 8.635 -12.437 -2.291 1.00 74.75 91 GLY A CA 1
ATOM 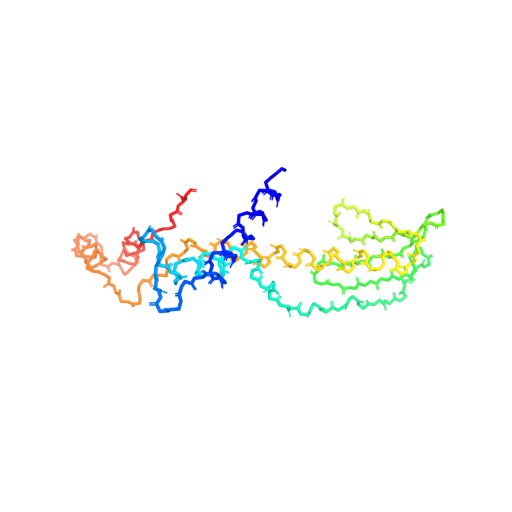687 C C . GLY A 1 91 ? 7.205 -11.903 -2.488 1.00 74.75 91 GLY A C 1
ATOM 688 O O . GLY A 1 91 ? 6.273 -12.421 -1.874 1.00 74.75 91 GLY A O 1
ATOM 689 N N . GLY A 1 92 ? 7.016 -10.886 -3.336 1.00 76.69 92 GLY A N 1
ATOM 690 C CA . GLY A 1 92 ? 5.718 -10.303 -3.668 1.00 76.69 92 GLY A CA 1
ATOM 691 C C . GLY A 1 92 ? 4.920 -11.090 -4.723 1.00 76.69 92 GLY A C 1
ATOM 692 O O . GLY A 1 92 ? 5.424 -12.038 -5.325 1.00 76.69 92 GLY A O 1
ATOM 693 N N . PRO A 1 93 ? 3.661 -10.689 -4.992 1.00 64.56 93 PRO A N 1
ATOM 694 C CA . PRO A 1 93 ? 2.723 -11.438 -5.835 1.00 64.56 93 PRO A CA 1
ATOM 695 C C . PRO A 1 93 ? 3.021 -11.386 -7.346 1.00 64.56 93 PRO A C 1
ATOM 697 O O . PRO A 1 93 ? 2.279 -11.974 -8.129 1.00 64.56 93 PRO A O 1
ATOM 700 N N . GLY A 1 94 ? 4.077 -10.695 -7.784 1.00 76.12 94 GLY A N 1
ATOM 701 C CA . GLY A 1 94 ? 4.455 -10.633 -9.194 1.00 76.12 94 GLY A CA 1
ATOM 702 C C . GLY A 1 94 ? 5.273 -9.398 -9.562 1.00 76.12 94 GLY A C 1
ATOM 703 O O . GLY A 1 94 ? 5.715 -8.639 -8.700 1.00 76.12 94 GLY A O 1
ATOM 704 N N . ARG A 1 95 ? 5.472 -9.211 -10.873 1.00 83.88 95 ARG A N 1
ATOM 705 C CA . ARG A 1 95 ? 6.130 -8.031 -11.453 1.00 83.88 95 ARG A CA 1
ATOM 706 C C . ARG A 1 95 ? 5.098 -7.028 -11.967 1.00 83.88 95 ARG A C 1
ATOM 708 O O . ARG A 1 95 ? 4.087 -7.431 -12.540 1.00 83.88 95 ARG A O 1
ATOM 715 N N . ILE A 1 96 ? 5.401 -5.745 -11.836 1.00 82.62 96 ILE A N 1
ATOM 716 C CA . ILE A 1 96 ? 4.653 -4.631 -12.419 1.00 82.62 96 ILE A CA 1
ATOM 717 C C . ILE A 1 96 ? 5.516 -4.052 -13.540 1.00 82.62 96 ILE A C 1
ATOM 719 O O . ILE A 1 96 ? 6.706 -3.845 -13.337 1.00 82.62 96 ILE A O 1
ATOM 723 N N . CYS A 1 97 ? 4.961 -3.820 -14.727 1.00 82.69 97 CYS A N 1
ATOM 724 C CA . CYS A 1 97 ? 5.726 -3.306 -15.866 1.00 82.69 97 CYS A CA 1
ATOM 725 C C . CYS A 1 97 ? 5.126 -1.997 -16.381 1.00 82.69 97 CYS A C 1
ATOM 727 O O . CYS A 1 97 ? 3.906 -1.854 -16.443 1.00 82.69 97 CYS A O 1
ATOM 729 N N . GLY A 1 98 ? 5.998 -1.067 -16.756 1.00 76.94 98 GLY A N 1
ATOM 730 C CA . GLY A 1 98 ? 5.691 0.214 -17.378 1.00 76.94 98 GLY A CA 1
ATOM 731 C C . GLY A 1 98 ? 6.508 0.420 -18.656 1.00 76.94 98 GLY A C 1
ATOM 732 O O . GLY A 1 98 ? 7.370 -0.390 -19.009 1.00 76.94 98 GLY A O 1
ATOM 733 N N . ALA A 1 99 ? 6.223 1.511 -19.366 1.00 76.19 99 ALA A N 1
ATOM 734 C CA . ALA A 1 99 ? 6.926 1.835 -20.604 1.00 76.19 99 ALA A CA 1
ATOM 735 C C . ALA A 1 99 ? 8.372 2.276 -20.333 1.00 76.19 99 ALA A C 1
ATOM 737 O O . ALA A 1 99 ? 9.275 1.918 -21.081 1.00 76.19 99 ALA A O 1
ATOM 738 N N . THR A 1 100 ? 8.603 3.009 -19.242 1.00 86.50 100 THR A N 1
ATOM 739 C CA . THR A 1 100 ? 9.918 3.550 -18.877 1.00 86.50 100 THR A CA 1
ATOM 740 C C . THR A 1 100 ? 10.294 3.240 -17.425 1.00 86.50 100 THR A C 1
ATOM 742 O O . THR A 1 100 ? 9.447 2.869 -16.609 1.00 86.50 100 THR A O 1
ATOM 745 N N . ILE A 1 101 ? 11.575 3.409 -17.075 1.00 84.31 101 ILE A N 1
ATOM 746 C CA . ILE A 1 101 ? 12.070 3.235 -15.699 1.00 84.31 101 ILE A CA 1
ATOM 747 C C . ILE A 1 101 ? 11.315 4.142 -14.710 1.00 84.31 101 ILE A C 1
ATOM 749 O O . ILE A 1 101 ? 10.880 3.632 -13.676 1.00 84.31 101 ILE A O 1
ATOM 753 N N . PRO A 1 102 ? 11.093 5.445 -14.995 1.00 87.94 102 PRO A N 1
ATOM 754 C CA . PRO A 1 102 ? 10.240 6.290 -14.163 1.00 87.94 102 PRO A CA 1
ATOM 755 C C . PRO A 1 102 ? 8.837 5.719 -13.940 1.00 87.94 102 PRO A C 1
ATOM 757 O O . PRO A 1 102 ? 8.363 5.738 -12.806 1.00 87.94 102 PRO A O 1
ATOM 760 N N . ASP A 1 103 ? 8.204 5.155 -14.973 1.00 87.06 103 ASP A N 1
ATOM 761 C CA . ASP A 1 103 ? 6.866 4.561 -14.844 1.00 87.06 103 ASP A CA 1
ATOM 762 C C . ASP A 1 103 ? 6.886 3.333 -13.930 1.00 87.06 103 ASP A C 1
ATOM 764 O O . ASP A 1 103 ? 6.024 3.180 -13.065 1.00 87.06 103 ASP A O 1
ATOM 768 N N . ALA A 1 104 ? 7.898 2.473 -14.076 1.00 87.06 104 ALA A N 1
ATOM 769 C CA . ALA A 1 104 ? 8.070 1.305 -13.218 1.00 87.06 104 ALA A CA 1
ATOM 770 C C . ALA A 1 104 ? 8.310 1.709 -11.752 1.00 87.06 104 ALA A C 1
ATOM 772 O O . ALA A 1 104 ? 7.733 1.112 -10.844 1.00 87.06 104 ALA A O 1
ATOM 773 N N . LYS A 1 105 ? 9.103 2.760 -11.508 1.00 90.06 105 LYS A N 1
ATOM 774 C CA . LYS A 1 105 ? 9.329 3.309 -10.160 1.00 90.06 105 LYS A CA 1
ATOM 775 C C . LYS A 1 105 ? 8.068 3.935 -9.567 1.00 90.06 105 LYS A C 1
ATOM 777 O O . LYS A 1 105 ? 7.788 3.721 -8.390 1.00 90.06 105 LYS A O 1
ATOM 782 N N . ALA A 1 106 ? 7.296 4.673 -10.364 1.00 89.25 106 ALA A N 1
ATOM 783 C CA . ALA A 1 106 ? 6.023 5.247 -9.934 1.00 89.25 106 ALA A CA 1
ATOM 784 C C . ALA A 1 106 ? 5.010 4.149 -9.572 1.00 89.25 106 ALA A C 1
ATOM 786 O O . ALA A 1 106 ? 4.334 4.236 -8.548 1.00 89.25 106 ALA A O 1
ATOM 787 N N . ALA A 1 107 ? 4.962 3.074 -10.360 1.00 87.62 107 ALA A N 1
ATOM 788 C CA . ALA A 1 107 ? 4.131 1.915 -10.063 1.00 87.62 107 ALA A CA 1
ATOM 789 C C . ALA A 1 107 ? 4.567 1.199 -8.771 1.00 87.62 107 ALA A C 1
ATOM 791 O O . ALA A 1 107 ? 3.719 0.812 -7.969 1.00 87.62 107 ALA A O 1
ATOM 792 N N . ALA A 1 108 ? 5.878 1.082 -8.530 1.00 89.94 108 ALA A N 1
ATOM 793 C CA . ALA A 1 108 ? 6.419 0.542 -7.281 1.00 89.94 108 ALA A CA 1
ATOM 794 C C . ALA A 1 108 ? 6.012 1.384 -6.065 1.00 89.94 108 ALA A C 1
ATOM 796 O O . ALA A 1 108 ? 5.595 0.841 -5.045 1.00 89.94 108 ALA A O 1
ATOM 797 N N . GLN A 1 109 ? 6.107 2.711 -6.187 1.00 91.25 109 GLN A N 1
ATOM 798 C CA . GLN A 1 109 ? 5.704 3.640 -5.134 1.00 91.25 109 GLN A CA 1
ATOM 799 C C . GLN A 1 109 ? 4.212 3.490 -4.813 1.00 91.25 109 GLN A C 1
ATOM 801 O O . GLN A 1 109 ? 3.841 3.404 -3.646 1.00 91.25 109 GLN A O 1
ATOM 806 N N . SER A 1 110 ? 3.365 3.387 -5.840 1.00 89.19 110 SER A N 1
ATOM 807 C CA . SER A 1 110 ? 1.926 3.197 -5.657 1.00 89.19 110 SER A CA 1
ATOM 808 C C . SER A 1 110 ? 1.587 1.864 -4.972 1.00 89.19 110 SER A C 1
ATOM 810 O O . SER A 1 110 ? 0.751 1.847 -4.070 1.00 89.19 110 SER A O 1
ATOM 812 N N . ASP A 1 111 ? 2.258 0.761 -5.330 1.00 89.25 111 ASP A N 1
ATOM 813 C CA . ASP A 1 111 ? 2.084 -0.539 -4.656 1.00 89.25 111 ASP A CA 1
ATOM 814 C C . ASP A 1 111 ? 2.547 -0.485 -3.188 1.00 89.25 111 ASP A C 1
ATOM 816 O O . ASP A 1 111 ? 1.835 -0.953 -2.296 1.00 89.25 111 ASP A O 1
ATOM 820 N N . TYR A 1 112 ? 3.690 0.154 -2.916 1.00 90.62 112 TYR A N 1
ATOM 821 C CA . TYR A 1 112 ? 4.202 0.363 -1.560 1.00 90.62 112 TYR A CA 1
ATOM 822 C C . TYR A 1 112 ? 3.199 1.124 -0.678 1.00 90.62 112 TYR A C 1
ATOM 824 O O . TYR A 1 112 ? 2.867 0.675 0.423 1.00 90.62 112 TYR A O 1
ATOM 832 N N . GLU A 1 113 ? 2.671 2.241 -1.178 1.00 90.94 113 GLU A N 1
ATOM 833 C CA . GLU A 1 113 ? 1.672 3.056 -0.482 1.00 90.94 113 GLU A CA 1
ATOM 834 C C . GLU A 1 113 ? 0.372 2.288 -0.250 1.00 90.94 113 GLU A C 1
ATOM 836 O O . GLU A 1 113 ? -0.139 2.263 0.872 1.00 90.94 113 GLU A O 1
ATOM 841 N N . ALA A 1 114 ? -0.130 1.598 -1.277 1.00 87.75 114 ALA A N 1
ATOM 842 C CA . ALA A 1 114 ? -1.354 0.812 -1.188 1.00 87.75 114 ALA A CA 1
ATOM 843 C C . ALA A 1 114 ? -1.249 -0.292 -0.126 1.00 87.75 114 ALA A C 1
ATOM 845 O O . ALA A 1 114 ? -2.184 -0.492 0.651 1.00 87.75 114 ALA A O 1
ATOM 846 N N . ARG A 1 115 ? -0.105 -0.979 -0.033 1.00 87.69 115 ARG A N 1
ATOM 847 C CA . ARG A 1 115 ? 0.124 -2.015 0.987 1.00 87.69 115 ARG A CA 1
ATOM 848 C C . ARG A 1 115 ? 0.168 -1.440 2.398 1.00 87.69 115 ARG A C 1
ATOM 850 O O . ARG A 1 115 ? -0.420 -2.030 3.302 1.00 87.69 115 ARG A O 1
ATOM 857 N N . ILE A 1 116 ? 0.825 -0.296 2.594 1.00 88.12 116 ILE A N 1
ATOM 858 C CA . ILE A 1 116 ? 0.866 0.374 3.902 1.00 88.12 116 ILE A CA 1
ATOM 859 C C . ILE A 1 116 ? -0.534 0.825 4.316 1.00 88.12 116 ILE A C 1
ATOM 861 O O . ILE A 1 116 ? -0.965 0.540 5.433 1.00 88.12 116 ILE A O 1
ATOM 865 N N . LEU A 1 117 ? -1.263 1.479 3.412 1.00 86.19 117 LEU A N 1
ATOM 866 C CA . LEU A 1 117 ? -2.637 1.917 3.656 1.00 86.19 117 LEU A CA 1
ATOM 867 C C . LEU A 1 117 ? -3.562 0.732 3.947 1.00 86.19 117 LEU A C 1
ATOM 869 O O . LEU A 1 117 ? -4.358 0.795 4.884 1.00 86.19 117 LEU A O 1
ATOM 873 N N . SER A 1 118 ? -3.420 -0.371 3.209 1.00 83.94 118 SER A N 1
ATOM 874 C CA . SER A 1 118 ? -4.184 -1.596 3.449 1.00 83.94 118 SER A CA 1
ATOM 875 C C . SER A 1 118 ? -3.899 -2.185 4.831 1.00 83.94 118 SER A C 1
ATOM 877 O O . SER A 1 118 ? -4.834 -2.604 5.512 1.00 83.94 118 SER A O 1
ATOM 879 N N . ALA A 1 119 ? -2.637 -2.210 5.268 1.00 83.00 119 ALA A N 1
ATOM 880 C CA . ALA A 1 119 ? -2.263 -2.731 6.581 1.00 83.00 119 ALA A CA 1
ATOM 881 C C . ALA A 1 119 ? -2.796 -1.852 7.725 1.00 83.00 119 ALA A C 1
ATOM 883 O O . ALA A 1 119 ? -3.300 -2.369 8.722 1.00 83.00 119 ALA A O 1
ATOM 884 N N . LEU A 1 120 ? -2.726 -0.528 7.570 1.00 82.31 120 LEU A N 1
ATOM 885 C CA . LEU A 1 120 ? -3.278 0.429 8.532 1.00 82.31 120 LEU A CA 1
ATOM 886 C C . LEU A 1 120 ? -4.804 0.313 8.622 1.00 82.31 120 LEU A C 1
ATOM 888 O O . LEU A 1 120 ? -5.354 0.269 9.720 1.00 82.31 120 LEU A O 1
ATOM 892 N N . SER A 1 121 ? -5.487 0.206 7.481 1.00 75.44 121 SER A N 1
ATOM 893 C CA . SER A 1 121 ? -6.942 0.041 7.435 1.00 75.44 121 SER A CA 1
ATOM 894 C C . SER A 1 121 ? -7.397 -1.253 8.119 1.00 75.44 121 SER A C 1
ATOM 896 O O . SER A 1 121 ? -8.341 -1.226 8.907 1.00 75.44 121 SER A O 1
ATOM 898 N N . ALA A 1 122 ? -6.685 -2.365 7.902 1.00 69.25 122 ALA A N 1
ATOM 899 C CA . ALA A 1 122 ? -6.992 -3.641 8.548 1.00 69.25 122 ALA A CA 1
ATOM 900 C C . ALA A 1 122 ? -6.888 -3.569 10.083 1.00 69.25 122 ALA A C 1
ATOM 902 O O . ALA A 1 122 ? -7.752 -4.102 10.776 1.00 69.25 122 ALA A O 1
ATOM 903 N N . GLN A 1 123 ? -5.885 -2.867 10.625 1.00 61.69 123 GLN A N 1
ATOM 904 C CA . GLN A 1 123 ? -5.766 -2.671 12.077 1.00 61.69 123 GLN A CA 1
ATOM 905 C C . GLN A 1 123 ? -6.913 -1.829 12.646 1.00 61.69 123 GLN A C 1
ATOM 907 O O . GLN A 1 123 ? -7.432 -2.143 13.714 1.00 61.69 123 GLN A O 1
ATOM 912 N N . VAL A 1 124 ? -7.339 -0.780 11.936 1.00 58.16 124 VAL A N 1
ATOM 913 C CA . VAL A 1 124 ? -8.455 0.075 12.379 1.00 58.16 124 VAL A CA 1
ATOM 914 C C . VAL A 1 124 ? -9.772 -0.708 12.421 1.00 58.16 124 VAL A C 1
ATOM 916 O O . VAL A 1 124 ? -10.562 -0.517 13.343 1.00 58.16 124 VAL A O 1
ATOM 919 N N . GLN A 1 125 ? -9.992 -1.625 11.475 1.00 55.97 125 GLN A N 1
ATOM 920 C CA . GLN A 1 125 ? -11.171 -2.496 11.475 1.00 55.97 125 GLN A CA 1
ATOM 921 C C . GLN A 1 125 ? -11.115 -3.558 12.579 1.00 55.97 125 GLN A C 1
ATOM 923 O O . GLN A 1 125 ? -12.133 -3.823 13.214 1.00 55.97 125 GLN A O 1
ATOM 928 N N . ASP A 1 126 ? -9.943 -4.136 12.861 1.00 55.91 126 ASP A N 1
ATOM 929 C CA . ASP A 1 126 ? -9.843 -5.168 13.898 1.00 55.91 126 ASP A CA 1
ATOM 930 C C . ASP A 1 126 ? -10.075 -4.590 15.302 1.00 55.91 126 ASP A C 1
ATOM 932 O O . ASP A 1 126 ? -10.648 -5.285 16.129 1.00 55.91 126 ASP A O 1
ATOM 936 N N . VAL A 1 127 ? -9.744 -3.314 15.562 1.00 53.53 127 VAL A N 1
ATOM 937 C CA . VAL A 1 127 ? -9.987 -2.634 16.857 1.00 53.53 127 VAL A CA 1
ATOM 938 C C . VAL A 1 127 ? -11.438 -2.160 17.029 1.00 53.53 127 VAL A C 1
ATOM 940 O O . VAL A 1 127 ? -11.898 -2.020 18.162 1.00 53.53 127 VAL A O 1
ATOM 943 N N . ALA A 1 128 ? -12.198 -1.971 15.946 1.00 56.44 128 ALA A N 1
ATOM 944 C CA . ALA A 1 128 ? -13.563 -1.429 15.992 1.00 56.44 128 ALA A CA 1
ATOM 945 C C . ALA A 1 128 ? -14.577 -2.303 16.771 1.00 56.44 128 ALA A C 1
ATOM 947 O O . ALA A 1 128 ? -15.655 -1.823 17.114 1.00 56.44 128 ALA A O 1
ATOM 948 N N . GLY A 1 129 ? -14.227 -3.554 17.098 1.00 54.66 129 GLY A N 1
ATOM 949 C CA . GLY A 1 129 ? -15.021 -4.462 17.941 1.00 54.66 129 GLY A CA 1
ATOM 950 C C . GLY A 1 129 ? -14.432 -4.757 19.326 1.00 54.66 129 GLY A C 1
ATOM 951 O O . GLY A 1 129 ? -14.992 -5.572 20.062 1.00 54.66 129 GLY A O 1
ATOM 952 N N . TRP A 1 130 ? -13.301 -4.146 19.698 1.00 56.16 130 TRP A N 1
ATOM 953 C CA . TRP A 1 130 ? -12.697 -4.359 21.015 1.00 56.16 130 TRP A CA 1
ATOM 954 C C . TRP A 1 130 ? -13.304 -3.398 22.020 1.00 56.16 130 TRP A C 1
ATOM 956 O O . TRP A 1 130 ? -13.036 -2.196 22.010 1.00 56.16 130 TRP A O 1
ATOM 966 N N . GLN A 1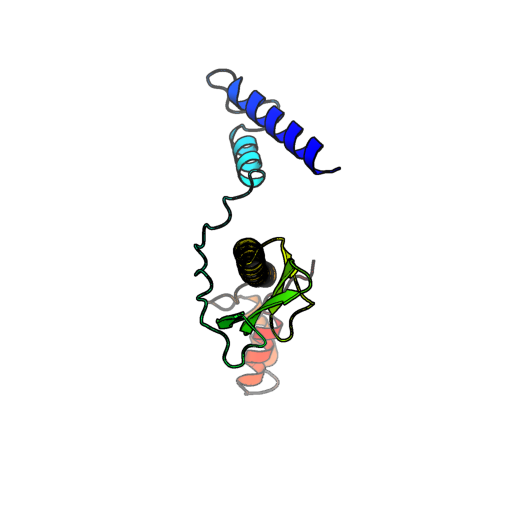 131 ? -14.088 -3.940 22.944 1.00 60.97 131 GLN A N 1
ATOM 967 C CA . GLN A 1 131 ? -14.486 -3.187 24.117 1.00 60.97 131 GLN A CA 1
ATOM 968 C C . GLN A 1 131 ? -13.315 -3.187 25.106 1.00 60.97 131 GLN A C 1
ATOM 970 O O . GLN A 1 131 ? -12.867 -4.237 25.566 1.00 60.97 131 GLN A O 1
ATOM 975 N N . LEU A 1 132 ? -12.784 -1.997 25.406 1.00 59.97 132 LEU A N 1
ATOM 976 C CA . LEU A 1 132 ? -11.799 -1.809 26.471 1.00 59.97 132 LEU A CA 1
ATOM 977 C C . LEU A 1 132 ? -12.334 -2.445 27.757 1.00 59.97 132 LEU A C 1
ATOM 979 O O . LEU A 1 132 ? -13.449 -2.135 28.181 1.00 59.97 132 LEU A O 1
ATOM 983 N N . VAL A 1 133 ? -11.531 -3.310 28.387 1.00 64.06 133 VAL A N 1
ATOM 984 C CA . VAL A 1 133 ? -11.855 -3.817 29.723 1.00 64.06 133 VAL A CA 1
ATOM 985 C C . VAL A 1 133 ? -12.045 -2.598 30.633 1.00 64.06 133 VAL A C 1
ATOM 987 O O . VAL A 1 133 ? -11.146 -1.749 30.684 1.00 64.06 133 VAL A O 1
ATOM 990 N N . PRO A 1 134 ? -13.197 -2.468 31.317 1.00 64.62 134 PRO A N 1
ATOM 991 C CA . PRO A 1 134 ? -13.445 -1.351 32.214 1.00 64.62 134 PRO A CA 1
ATOM 992 C C . PRO A 1 134 ? -12.290 -1.184 33.206 1.00 64.62 134 PRO A C 1
ATOM 994 O O . PRO A 1 134 ? -11.844 -2.153 33.820 1.00 64.62 134 PRO A O 1
ATOM 997 N N . LYS A 1 135 ? -11.794 0.052 33.359 1.00 62.53 135 LYS A N 1
ATOM 998 C CA . LYS A 1 135 ? -10.701 0.365 34.299 1.00 62.53 135 LYS A CA 1
ATOM 999 C C . LYS A 1 135 ? -11.068 -0.001 35.742 1.00 62.53 135 LYS A C 1
ATOM 1001 O O . LYS A 1 135 ? -10.190 -0.314 36.542 1.00 62.53 135 LYS A O 1
ATOM 1006 N N . GLU A 1 136 ? -12.358 0.036 36.054 1.00 64.31 136 GLU A N 1
ATOM 1007 C CA . GLU A 1 136 ? -12.929 -0.378 37.329 1.00 64.31 136 GLU A CA 1
ATOM 1008 C C . GLU A 1 136 ? -13.841 -1.586 37.107 1.00 64.31 136 GLU A C 1
ATOM 1010 O O . GLU A 1 136 ? -14.596 -1.632 36.134 1.00 64.31 136 GLU A O 1
ATOM 1015 N N . ALA A 1 137 ? -13.760 -2.575 37.998 1.00 66.69 137 ALA A N 1
ATOM 1016 C CA . ALA A 1 137 ? -14.553 -3.794 37.896 1.00 66.69 137 ALA A CA 1
ATOM 1017 C C . ALA A 1 137 ? -16.054 -3.477 37.982 1.00 66.69 137 ALA A C 1
ATOM 1019 O O . ALA A 1 137 ? -16.503 -2.776 38.888 1.00 66.69 137 ALA A O 1
ATOM 1020 N N . THR A 1 138 ? -16.841 -4.018 37.052 1.00 74.88 138 THR A N 1
ATOM 1021 C CA . THR A 1 138 ? -18.301 -3.867 37.069 1.00 74.88 138 THR A CA 1
ATOM 1022 C C . THR A 1 138 ? -18.932 -4.764 38.136 1.00 74.88 138 THR A C 1
ATOM 1024 O O . THR A 1 138 ? -18.344 -5.766 38.545 1.00 74.88 138 THR A O 1
ATOM 1027 N N . ASN A 1 139 ? -20.166 -4.461 38.553 1.00 74.12 139 ASN A N 1
ATOM 1028 C CA . ASN A 1 139 ? -20.897 -5.289 39.524 1.00 74.12 139 ASN A CA 1
ATOM 1029 C C . ASN A 1 139 ? -20.999 -6.759 39.082 1.00 74.12 139 ASN A C 1
ATOM 1031 O O . ASN A 1 139 ? -20.828 -7.650 39.902 1.00 74.12 139 ASN A O 1
ATOM 1035 N N . ALA A 1 140 ? -21.162 -7.021 37.780 1.00 73.69 140 ALA A N 1
ATOM 1036 C CA . ALA A 1 140 ? -21.176 -8.380 37.238 1.00 73.69 140 ALA A CA 1
ATOM 1037 C C . ALA A 1 140 ? -19.824 -9.105 37.401 1.00 73.69 140 ALA A C 1
ATOM 1039 O O . ALA A 1 140 ? -19.789 -10.290 37.729 1.00 73.69 140 ALA A O 1
ATOM 1040 N N . MET A 1 141 ? -18.702 -8.396 37.224 1.00 70.62 141 MET A N 1
ATOM 1041 C CA . MET A 1 141 ? -17.359 -8.941 37.471 1.00 70.62 141 MET A CA 1
ATOM 1042 C C . MET A 1 141 ? -17.119 -9.188 38.969 1.00 70.62 141 MET A C 1
ATOM 1044 O O . MET A 1 141 ? -16.471 -10.168 39.341 1.00 70.62 141 MET A O 1
ATOM 1048 N N . MET A 1 142 ? -17.666 -8.329 39.834 1.00 70.62 142 MET A N 1
ATOM 1049 C CA . MET A 1 142 ? -17.603 -8.478 41.292 1.00 70.62 142 MET A CA 1
ATOM 1050 C C . MET A 1 142 ? -18.484 -9.635 41.795 1.00 70.62 142 MET A C 1
ATOM 1052 O O . MET A 1 142 ? -18.065 -10.373 42.684 1.00 70.62 142 MET A O 1
ATOM 1056 N N . ASP A 1 143 ? -19.649 -9.862 41.190 1.00 74.50 143 ASP A N 1
ATOM 1057 C CA . ASP A 1 143 ? -20.527 -11.000 41.493 1.00 74.50 143 ASP A CA 1
ATOM 1058 C C . ASP A 1 143 ? -19.913 -12.327 41.022 1.00 74.50 143 ASP A C 1
ATOM 1060 O O . ASP A 1 143 ? -19.908 -13.316 41.763 1.00 74.50 143 ASP A O 1
ATOM 1064 N N . ALA A 1 144 ? -19.301 -12.343 39.831 1.00 68.19 144 ALA A N 1
ATOM 1065 C CA . ALA A 1 144 ? -18.527 -13.487 39.347 1.00 68.19 144 ALA A CA 1
ATOM 1066 C C . ALA A 1 144 ? -17.383 -13.837 40.316 1.00 68.19 144 ALA A C 1
ATOM 1068 O O . ALA A 1 144 ? -17.157 -15.008 40.619 1.00 68.19 144 ALA A O 1
ATOM 1069 N N . TRP A 1 145 ? -16.718 -12.830 40.887 1.00 64.44 145 TRP A N 1
ATOM 1070 C CA . TRP A 1 145 ? -15.734 -13.032 41.951 1.00 64.44 145 TRP A CA 1
ATOM 1071 C C . TRP A 1 145 ? -16.367 -13.560 43.255 1.00 64.44 145 TRP A C 1
ATOM 1073 O O . TRP A 1 145 ? -15.820 -14.466 43.891 1.00 64.44 145 TRP A O 1
ATOM 1083 N N . GLY A 1 146 ? -17.531 -13.042 43.655 1.00 62.91 146 GLY A N 1
ATOM 1084 C CA . GLY A 1 146 ? -18.241 -13.445 44.873 1.00 62.91 146 GLY A CA 1
ATOM 1085 C C . GLY A 1 146 ? -18.666 -14.917 44.895 1.00 62.91 146 GLY A C 1
ATOM 1086 O O . GLY A 1 146 ? -18.647 -15.542 45.957 1.00 62.91 146 GLY A O 1
ATOM 1087 N N . THR A 1 147 ? -18.983 -15.495 43.734 1.00 60.12 147 THR A N 1
ATOM 1088 C CA . THR A 1 147 ? -19.423 -16.899 43.620 1.00 60.12 147 THR A CA 1
ATOM 1089 C C . THR A 1 147 ? -18.290 -17.932 43.732 1.00 60.12 147 THR A C 1
ATOM 1091 O O . THR A 1 147 ? -18.544 -19.050 44.185 1.00 60.12 147 THR A O 1
ATOM 1094 N N . ASP A 1 148 ? -17.037 -17.574 43.415 1.00 54.84 148 ASP A N 1
ATOM 1095 C CA . ASP A 1 148 ? -15.906 -18.525 43.363 1.00 54.84 148 ASP A CA 1
ATOM 1096 C C . ASP A 1 148 ? -14.983 -18.499 44.602 1.00 54.84 148 ASP A C 1
ATOM 1098 O O . ASP A 1 148 ? -14.063 -19.312 44.737 1.00 54.84 148 ASP A O 1
ATOM 1102 N N . ARG A 1 149 ? -15.268 -17.641 45.599 1.00 51.50 149 ARG A N 1
ATOM 1103 C CA . ARG A 1 149 ? -14.575 -17.668 46.912 1.00 51.50 149 ARG A CA 1
ATOM 1104 C C . ARG A 1 149 ? -14.630 -19.038 47.597 1.00 51.50 149 ARG A C 1
ATOM 1106 O O . ARG A 1 149 ? -13.809 -19.317 48.467 1.00 51.50 149 ARG A O 1
ATOM 1113 N N . VAL A 1 150 ? -15.590 -19.879 47.219 1.00 51.47 150 VAL A N 1
ATOM 1114 C CA . VAL A 1 150 ? -15.851 -21.173 47.853 1.00 51.47 150 VAL A CA 1
ATOM 1115 C C . VAL A 1 150 ? -14.911 -22.279 47.349 1.00 51.47 150 VAL A C 1
ATOM 1117 O O . VAL A 1 150 ? -14.815 -23.306 48.018 1.00 51.47 150 VAL A O 1
ATOM 1120 N N . LYS A 1 151 ? -14.185 -22.119 46.223 1.00 53.28 151 LYS A N 1
ATOM 1121 C CA . LYS A 1 151 ? -13.473 -23.264 45.608 1.00 53.28 151 LYS A CA 1
ATOM 1122 C C . LYS A 1 151 ? -11.962 -23.168 45.404 1.00 53.28 151 LYS A C 1
ATOM 1124 O O . LYS A 1 151 ? -11.344 -24.225 45.325 1.00 53.28 151 LYS A O 1
ATOM 1129 N N . SER A 1 152 ? -11.310 -22.005 45.395 1.00 51.41 152 SER A N 1
ATOM 1130 C CA . SER A 1 152 ? -9.834 -21.990 45.441 1.00 51.41 152 SER A CA 1
ATOM 1131 C C . SER A 1 152 ? -9.275 -20.625 45.836 1.00 51.41 152 SER A C 1
ATOM 1133 O O . SER A 1 152 ? -9.553 -19.625 45.187 1.00 51.41 152 SER A O 1
ATOM 1135 N N . GLY A 1 153 ? -8.442 -20.565 46.878 1.00 57.00 153 GLY A N 1
ATOM 1136 C CA . GLY A 1 153 ? -7.743 -19.345 47.320 1.00 57.00 153 GLY A CA 1
ATOM 1137 C C . GLY A 1 153 ? -6.657 -18.840 46.355 1.00 57.00 153 GLY A C 1
ATOM 1138 O O . GLY A 1 153 ? -5.649 -18.304 46.804 1.00 57.00 153 GLY A O 1
ATOM 1139 N N . SER A 1 154 ? -6.815 -19.048 45.046 1.00 63.41 154 SER A N 1
ATOM 1140 C CA . SER A 1 154 ? -5.836 -18.701 44.019 1.00 63.41 154 SER A CA 1
ATOM 1141 C C . SER A 1 154 ? -6.259 -17.444 43.262 1.00 63.41 154 SER A C 1
ATOM 1143 O O . SER A 1 154 ? -7.328 -17.384 42.657 1.00 63.41 154 SER A O 1
ATOM 1145 N N . PHE A 1 155 ? -5.370 -16.451 43.245 1.00 60.41 155 PHE A N 1
ATOM 1146 C CA . PHE A 1 155 ? -5.513 -15.202 42.490 1.00 60.41 155 PHE A CA 1
ATOM 1147 C C . PHE A 1 155 ? -5.778 -15.440 40.990 1.00 60.41 155 PHE A C 1
ATOM 1149 O O . PHE A 1 155 ? -6.502 -14.681 40.348 1.00 60.41 155 PHE A O 1
ATOM 1156 N N . PHE A 1 156 ? -5.252 -16.538 40.436 1.00 58.06 156 PHE A N 1
ATOM 1157 C CA . PHE A 1 156 ? -5.446 -16.909 39.033 1.00 58.06 156 PHE A CA 1
ATOM 1158 C C . PHE A 1 156 ? -6.891 -17.301 38.702 1.00 58.06 156 PHE A C 1
ATOM 1160 O O . PHE A 1 156 ? -7.346 -17.043 37.587 1.00 58.06 156 PHE A O 1
ATOM 1167 N N . SER A 1 157 ? -7.618 -17.892 39.653 1.00 64.88 157 SER A N 1
ATOM 1168 C CA . SER A 1 157 ? -9.027 -18.269 39.480 1.00 64.88 157 SER A CA 1
ATOM 1169 C C . SER A 1 157 ? -9.904 -17.020 39.384 1.00 64.88 157 SER A C 1
ATOM 1171 O O . SER A 1 157 ? -10.699 -16.887 38.457 1.00 64.88 157 SER A O 1
ATOM 1173 N N . ALA A 1 158 ? -9.656 -16.046 40.268 1.00 62.88 158 ALA A N 1
ATOM 1174 C CA . ALA A 1 158 ? -10.341 -14.755 40.265 1.00 62.88 158 ALA A CA 1
ATOM 1175 C C . ALA A 1 158 ? -10.067 -13.958 38.979 1.00 62.88 158 ALA A C 1
ATOM 1177 O O . ALA A 1 158 ? -10.996 -13.441 38.361 1.00 62.88 158 ALA A O 1
ATOM 1178 N N . TYR A 1 159 ? -8.810 -13.918 38.527 1.00 66.75 159 TYR A N 1
ATOM 1179 C CA . TYR A 1 159 ? -8.442 -13.251 37.277 1.00 66.75 159 TYR A CA 1
ATOM 1180 C C . TYR A 1 159 ? -9.120 -13.890 36.053 1.00 66.75 159 TYR A C 1
ATOM 1182 O O . TYR A 1 159 ? -9.622 -13.182 35.182 1.00 66.75 159 TYR A O 1
ATOM 1190 N N . ARG A 1 160 ? -9.218 -15.227 36.003 1.00 67.38 160 ARG A N 1
ATOM 1191 C CA . ARG A 1 160 ? -9.938 -15.931 34.928 1.00 67.38 160 ARG A CA 1
ATOM 1192 C C . ARG A 1 160 ? -11.444 -15.682 34.951 1.00 67.38 160 ARG A C 1
ATOM 1194 O O . ARG A 1 160 ? -12.017 -15.485 33.885 1.00 67.38 160 ARG A O 1
ATOM 1201 N N . ALA A 1 161 ? -12.073 -15.673 36.125 1.00 66.88 161 ALA A N 1
ATOM 1202 C CA . ALA A 1 161 ? -13.502 -15.386 36.252 1.00 66.88 161 ALA A CA 1
ATOM 1203 C C . ALA A 1 161 ? -13.835 -13.954 35.797 1.00 66.88 161 ALA A C 1
ATOM 1205 O O . ALA A 1 161 ? -14.810 -13.746 35.079 1.00 66.88 161 ALA A O 1
ATOM 1206 N N . MET A 1 162 ? -12.984 -12.980 36.137 1.00 69.12 162 MET A N 1
ATOM 1207 C CA . MET A 1 162 ? -13.143 -11.596 35.679 1.00 69.12 162 MET A CA 1
ATOM 1208 C C . MET A 1 162 ? -12.940 -11.446 34.170 1.00 69.12 162 MET A C 1
ATOM 1210 O O . MET A 1 162 ? -13.714 -10.739 33.533 1.00 69.12 162 MET A O 1
ATOM 1214 N N . LEU A 1 163 ? -11.949 -12.127 33.582 1.00 67.56 163 LEU A N 1
ATOM 1215 C CA . LEU A 1 163 ? -11.767 -12.141 32.126 1.00 67.56 163 LEU A CA 1
ATOM 1216 C C . LEU A 1 163 ? -12.940 -12.809 31.396 1.00 67.56 163 LEU A C 1
ATOM 1218 O O . LEU A 1 163 ? -13.333 -12.337 30.338 1.00 67.56 163 LEU A O 1
ATOM 1222 N N . ALA A 1 164 ? -13.523 -13.872 31.957 1.00 67.19 164 ALA A N 1
ATOM 1223 C CA . ALA A 1 164 ? -14.691 -14.537 31.378 1.00 67.19 164 ALA A CA 1
ATOM 1224 C C . ALA A 1 164 ? -15.966 -13.674 31.432 1.00 67.19 164 ALA A C 1
ATOM 1226 O O . ALA A 1 164 ? -16.850 -13.840 30.597 1.00 67.19 164 ALA A O 1
ATOM 1227 N N . ALA A 1 165 ? -16.058 -12.762 32.405 1.00 66.25 165 ALA A N 1
ATOM 1228 C CA . ALA A 1 165 ? -17.150 -11.799 32.540 1.00 66.25 165 ALA A CA 1
ATOM 1229 C C . ALA A 1 165 ? -16.881 -10.465 31.818 1.00 66.25 165 ALA A C 1
ATOM 1231 O O . ALA A 1 165 ? -17.749 -9.589 31.808 1.00 66.25 165 ALA A O 1
ATOM 1232 N N . ALA A 1 166 ? -15.687 -10.279 31.244 1.00 69.25 166 ALA A N 1
ATOM 1233 C CA . ALA A 1 166 ? -15.388 -9.100 30.449 1.00 69.25 166 ALA A CA 1
ATOM 1234 C C . ALA A 1 166 ? -16.211 -9.135 29.151 1.00 69.25 166 ALA A C 1
ATOM 1236 O O . ALA A 1 166 ? -16.415 -10.212 28.585 1.00 69.25 166 ALA A O 1
ATOM 1237 N N . PRO A 1 167 ? -16.682 -7.977 28.661 1.00 60.00 167 PRO A N 1
ATOM 1238 C CA . PRO A 1 167 ? -17.344 -7.927 27.370 1.00 60.00 167 PRO A CA 1
ATOM 1239 C C . PRO A 1 167 ? -16.396 -8.447 26.283 1.00 60.00 167 PRO A C 1
ATOM 1241 O O . PRO A 1 167 ? -15.326 -7.884 26.049 1.00 60.00 167 PRO A O 1
ATOM 1244 N N . ALA A 1 168 ? -16.771 -9.563 25.664 1.00 62.22 168 ALA A N 1
ATOM 1245 C CA . ALA A 1 168 ? -16.024 -10.157 24.568 1.00 62.22 168 ALA A CA 1
ATOM 1246 C C . ALA A 1 168 ? -16.352 -9.459 23.241 1.00 62.22 168 ALA A C 1
ATOM 1248 O O . ALA A 1 168 ? -17.395 -8.816 23.102 1.00 62.22 168 ALA A O 1
ATOM 1249 N N . LYS A 1 169 ? -15.455 -9.634 22.263 1.00 52.53 169 LYS A N 1
ATOM 1250 C CA . LYS A 1 169 ? -15.631 -9.233 20.861 1.00 52.53 169 LYS A CA 1
ATOM 1251 C C . LYS A 1 169 ? -17.037 -9.626 20.386 1.00 52.53 169 LYS A C 1
ATOM 1253 O O . LYS A 1 169 ? -17.370 -10.809 20.395 1.00 52.53 169 LYS A O 1
ATOM 1258 N N . GLN A 1 170 ? -17.859 -8.653 19.988 1.00 52.72 170 GLN A N 1
ATOM 1259 C CA . GLN A 1 170 ? -19.090 -8.954 19.258 1.00 52.72 170 GLN A CA 1
ATOM 1260 C C . GLN A 1 170 ? -18.695 -9.286 17.821 1.00 52.72 170 GLN A C 1
ATOM 1262 O O . GLN A 1 170 ? -18.283 -8.410 17.066 1.00 52.72 170 GLN A O 1
ATOM 1267 N N . GLU A 1 171 ? -18.752 -10.567 17.469 1.00 45.25 171 GLU A N 1
ATOM 1268 C CA . GLU A 1 171 ? -18.700 -10.992 16.073 1.00 45.25 171 GLU A CA 1
ATOM 1269 C C . GLU A 1 171 ? -20.054 -10.644 15.442 1.00 45.25 171 GLU A C 1
ATOM 1271 O O . GLU A 1 171 ? -21.085 -11.197 15.832 1.00 45.25 171 GLU A O 1
ATOM 1276 N N . GLY A 1 172 ? -20.041 -9.640 14.563 1.00 42.41 172 GLY A N 1
ATOM 1277 C CA . GLY A 1 172 ? -21.166 -9.264 13.706 1.00 42.41 172 GLY A CA 1
ATOM 1278 C C . GLY A 1 172 ? -21.148 -10.030 12.396 1.00 42.41 172 GLY A C 1
ATOM 1279 O O . GLY A 1 172 ? -20.031 -10.319 11.907 1.00 42.41 172 GLY A O 1
#

pLDDT: mean 73.31, std 13.2, range [42.41, 92.81]